Protein AF-A0A6C0F919-F1 (afdb_monomer_lite)

Secondary structure (DSSP, 8-state):
------PEEE-TTTHHHHHHHHHHHTT---SSHHHHHHHHHHHHHTTEEE-S-HHHHHHHHHHHHHHH-TT-HHHHHHHHHHHHTTS----------PPPP-

Radius of gyration: 20.04 Å; chains: 1; bounding box: 67×52×33 Å

pLDDT: mean 87.77, std 15.93, range [45.53, 98.56]

Structure (mmCIF, N/CA/C/O backbone):
data_AF-A0A6C0F919-F1
#
_entry.id   AF-A0A6C0F919-F1
#
loop_
_atom_site.group_PDB
_atom_site.id
_atom_site.type_symbol
_atom_site.label_atom_id
_atom_site.label_alt_id
_atom_site.label_comp_id
_atom_site.label_asym_id
_atom_site.label_entity_id
_atom_site.label_seq_id
_atom_site.pdbx_PDB_ins_code
_atom_site.Cartn_x
_atom_site.Cartn_y
_atom_site.Cartn_z
_atom_site.occupancy
_atom_site.B_iso_or_equiv
_atom_site.auth_seq_id
_atom_site.auth_comp_id
_atom_site.auth_asym_id
_atom_site.auth_atom_id
_atom_site.pdbx_PDB_model_num
ATOM 1 N N . MET A 1 1 ? -31.647 -1.597 0.698 1.00 45.53 1 MET A N 1
ATOM 2 C CA . MET A 1 1 ? -30.608 -2.557 1.117 1.00 45.53 1 MET A CA 1
ATOM 3 C C . MET A 1 1 ? -29.522 -1.725 1.761 1.00 45.53 1 MET A C 1
ATOM 5 O O . MET A 1 1 ? -29.192 -0.680 1.224 1.00 45.53 1 MET A O 1
ATOM 9 N N . SER A 1 2 ? -29.178 -2.054 2.996 1.00 54.12 2 SER A N 1
ATOM 10 C CA . SER A 1 2 ? -28.375 -1.236 3.901 1.00 54.12 2 SER A CA 1
ATOM 11 C C . SER A 1 2 ? -26.923 -1.172 3.442 1.00 54.12 2 SER A C 1
ATOM 13 O O . SER A 1 2 ? -26.180 -2.111 3.699 1.00 54.12 2 SER A O 1
ATOM 15 N N . ASP A 1 3 ? -26.524 -0.065 2.818 1.00 54.28 3 ASP A N 1
ATOM 16 C CA . ASP A 1 3 ? -25.109 0.286 2.732 1.00 54.28 3 ASP A CA 1
ATOM 17 C C . ASP A 1 3 ? -24.741 1.021 4.012 1.00 54.28 3 ASP A C 1
ATOM 19 O O . ASP A 1 3 ? -24.928 2.231 4.176 1.00 54.28 3 ASP A O 1
ATOM 23 N N . SER A 1 4 ? -24.302 0.210 4.969 1.00 56.03 4 SER A N 1
ATOM 24 C CA . SER A 1 4 ? -23.680 0.632 6.207 1.00 56.03 4 SER A CA 1
ATOM 25 C C . SER A 1 4 ? -22.643 1.706 5.909 1.00 56.03 4 SER A C 1
ATOM 27 O O . SER A 1 4 ? -21.743 1.549 5.086 1.00 56.03 4 SER A O 1
ATOM 29 N N . ASN A 1 5 ? -22.773 2.826 6.604 1.00 65.06 5 ASN A N 1
ATOM 30 C CA . ASN A 1 5 ? -21.837 3.938 6.575 1.00 65.06 5 ASN A CA 1
ATOM 31 C C . ASN A 1 5 ? -20.547 3.579 7.347 1.00 65.06 5 ASN A C 1
ATOM 33 O O . ASN A 1 5 ? -20.050 4.369 8.144 1.00 65.06 5 ASN A O 1
ATOM 37 N N . GLU A 1 6 ? -20.074 2.344 7.186 1.00 84.06 6 GLU A N 1
ATOM 38 C CA . GLU A 1 6 ? -19.067 1.728 8.031 1.00 84.06 6 GLU A CA 1
ATOM 39 C C . GLU A 1 6 ? -17.689 2.095 7.493 1.00 84.06 6 GLU A C 1
ATOM 41 O O . GLU A 1 6 ? -17.294 1.723 6.390 1.00 84.06 6 GLU A O 1
ATOM 46 N N . MET A 1 7 ? -17.003 2.939 8.256 1.00 94.38 7 MET A N 1
ATOM 47 C CA . MET A 1 7 ? -15.620 3.312 8.007 1.00 94.38 7 MET A CA 1
ATOM 48 C C . MET A 1 7 ? -14.727 2.242 8.622 1.00 94.38 7 MET A C 1
ATOM 50 O O . MET A 1 7 ? -14.954 1.837 9.764 1.00 94.38 7 MET A O 1
ATOM 54 N N . LYS A 1 8 ? -13.699 1.813 7.893 1.00 96.75 8 LYS A N 1
ATOM 55 C CA . LYS A 1 8 ? -12.751 0.816 8.389 1.00 96.75 8 LYS A CA 1
ATOM 56 C C . LYS A 1 8 ? -11.468 1.501 8.831 1.00 96.75 8 LYS A C 1
ATOM 58 O O . LYS A 1 8 ? -10.805 2.152 8.031 1.00 96.75 8 LYS A O 1
ATOM 63 N N . LEU A 1 9 ? -11.124 1.384 10.108 1.00 97.62 9 LEU A N 1
ATOM 64 C CA . LEU A 1 9 ? -9.894 1.964 10.639 1.00 97.62 9 LEU A CA 1
ATOM 65 C C . LEU A 1 9 ? -8.695 1.076 10.287 1.00 97.62 9 LEU A C 1
ATOM 67 O O . LEU A 1 9 ? -8.683 -0.112 10.610 1.00 97.62 9 LEU A O 1
ATOM 71 N N . VAL A 1 10 ? -7.675 1.670 9.675 1.00 98.44 10 VAL A N 1
ATOM 72 C CA . VAL A 1 10 ? -6.385 1.031 9.411 1.00 98.44 10 VAL A CA 1
ATOM 73 C C . VAL A 1 10 ? -5.354 1.641 10.355 1.00 98.44 10 VAL A C 1
ATOM 75 O O . VAL A 1 10 ? -5.108 2.846 10.334 1.00 98.44 10 VAL A O 1
ATOM 78 N N . THR A 1 11 ? -4.771 0.819 11.213 1.00 98.38 11 THR A N 1
ATOM 79 C CA . THR A 1 11 ? -3.757 1.179 12.204 1.00 98.38 11 THR A CA 1
ATOM 80 C C . THR A 1 11 ? -2.423 0.538 11.837 1.00 98.38 11 THR A C 1
ATOM 82 O O . THR A 1 11 ? -2.353 -0.357 10.995 1.00 98.38 11 THR A O 1
ATOM 85 N N . ILE A 1 12 ? -1.354 0.947 12.518 1.00 97.56 12 ILE A N 1
ATOM 86 C CA . ILE A 1 12 ? -0.032 0.318 12.377 1.00 97.56 12 ILE A CA 1
ATOM 87 C C . ILE A 1 12 ? -0.052 -1.194 12.662 1.00 97.56 12 ILE A C 1
ATOM 89 O O . ILE A 1 12 ? 0.744 -1.942 12.107 1.00 97.56 12 ILE A O 1
ATOM 93 N N . GLU A 1 13 ? -0.982 -1.655 13.501 1.00 97.88 13 GLU A N 1
ATOM 94 C CA . GLU A 1 13 ? -1.092 -3.058 13.912 1.00 97.88 13 GLU A CA 1
ATOM 95 C C . GLU A 1 13 ? -1.773 -3.923 12.846 1.00 97.88 13 GLU A C 1
ATOM 97 O O . GLU A 1 13 ? -1.498 -5.119 12.756 1.00 97.88 13 GLU A O 1
ATOM 102 N N . ASN A 1 14 ? -2.666 -3.336 12.039 1.00 98.00 14 ASN A N 1
ATOM 103 C CA . ASN A 1 14 ? -3.478 -4.085 11.081 1.00 98.00 14 ASN A CA 1
ATOM 104 C C . ASN A 1 14 ? -3.148 -3.799 9.609 1.00 98.00 14 ASN A C 1
ATOM 106 O O . ASN A 1 14 ? -3.583 -4.556 8.749 1.00 98.00 14 ASN A O 1
ATOM 110 N N . VAL A 1 15 ? -2.366 -2.762 9.299 1.00 98.38 15 VAL A N 1
ATOM 111 C CA . VAL A 1 15 ? -2.067 -2.331 7.920 1.00 98.38 15 VAL A CA 1
ATOM 112 C C . VAL A 1 15 ? -1.508 -3.453 7.037 1.00 98.38 15 VAL A C 1
ATOM 114 O O . VAL A 1 15 ? -1.945 -3.606 5.896 1.00 98.38 15 VAL A O 1
ATOM 117 N N . HIS A 1 16 ? -0.625 -4.292 7.588 1.00 97.38 16 HIS A N 1
ATOM 118 C CA . HIS A 1 16 ? -0.029 -5.448 6.905 1.00 97.38 16 HIS A CA 1
ATOM 119 C C . HIS A 1 16 ? -1.025 -6.585 6.624 1.00 97.38 16 HIS A C 1
ATOM 121 O O . HIS A 1 16 ? -0.695 -7.521 5.905 1.00 97.38 16 HIS A O 1
ATOM 127 N N . PHE A 1 17 ? -2.241 -6.511 7.166 1.00 97.75 17 PHE A N 1
ATOM 128 C CA . PHE A 1 17 ? -3.349 -7.406 6.837 1.00 97.75 17 PHE A CA 1
ATOM 129 C C . PHE A 1 17 ? -4.391 -6.697 5.975 1.00 97.75 17 PHE A C 1
ATOM 131 O O . PHE A 1 17 ? -4.863 -7.255 4.993 1.00 97.75 17 PHE A O 1
ATOM 138 N N . GLU A 1 18 ? -4.731 -5.454 6.307 1.00 98.31 18 GLU A N 1
ATOM 139 C CA . GLU A 1 18 ? -5.797 -4.699 5.653 1.00 98.31 18 GLU A CA 1
ATOM 140 C C . GLU A 1 18 ? -5.497 -4.370 4.191 1.00 98.31 18 GLU A C 1
ATOM 142 O O . GLU A 1 18 ? -6.357 -4.586 3.336 1.00 98.31 18 GLU A O 1
ATOM 147 N N . ILE A 1 19 ? -4.281 -3.902 3.879 1.00 98.38 19 ILE A N 1
ATOM 148 C CA . ILE A 1 19 ? -3.898 -3.629 2.487 1.00 98.38 19 ILE A CA 1
ATOM 149 C C . ILE A 1 19 ? -3.874 -4.939 1.673 1.00 98.38 19 ILE A C 1
ATOM 151 O O . ILE A 1 19 ? -4.562 -4.999 0.650 1.00 98.38 19 ILE A O 1
ATOM 155 N N . PRO A 1 20 ? -3.183 -6.018 2.107 1.00 98.38 20 PRO A N 1
ATOM 156 C CA . PRO A 1 20 ? -3.190 -7.279 1.364 1.00 98.38 20 PRO A CA 1
ATOM 157 C C . PRO A 1 20 ? -4.568 -7.923 1.207 1.00 98.38 20 PRO A C 1
ATOM 159 O O . PRO A 1 20 ? -4.890 -8.412 0.123 1.00 98.38 20 PRO A O 1
ATOM 162 N N . ASN A 1 21 ? -5.402 -7.898 2.252 1.00 98.31 21 ASN A N 1
ATOM 163 C CA . ASN A 1 21 ? -6.767 -8.419 2.182 1.00 98.31 21 ASN A CA 1
ATOM 164 C C . ASN A 1 21 ? -7.578 -7.654 1.143 1.00 98.31 21 ASN A C 1
ATOM 166 O O . ASN A 1 21 ? -8.198 -8.273 0.286 1.00 98.31 21 ASN A O 1
ATOM 170 N N . TYR A 1 22 ? -7.508 -6.322 1.155 1.00 98.38 22 TYR A N 1
ATOM 171 C CA . TYR A 1 22 ? -8.204 -5.502 0.174 1.00 98.38 22 TYR A CA 1
ATOM 172 C C . TYR A 1 22 ? -7.736 -5.787 -1.261 1.00 98.38 22 TYR A C 1
ATOM 174 O O . TYR A 1 22 ? -8.566 -5.929 -2.162 1.00 98.38 22 TYR A O 1
ATOM 182 N N . ILE A 1 23 ? -6.422 -5.904 -1.482 1.00 98.38 23 ILE A N 1
ATOM 183 C CA . ILE A 1 23 ? -5.841 -6.256 -2.788 1.00 98.38 23 ILE A CA 1
ATOM 184 C C . ILE A 1 23 ? -6.374 -7.611 -3.263 1.00 98.38 23 ILE A C 1
ATOM 186 O O . ILE A 1 23 ? -6.831 -7.726 -4.401 1.00 98.38 23 ILE A O 1
ATOM 190 N N . ASN A 1 24 ? -6.363 -8.619 -2.388 1.00 97.94 24 ASN A N 1
ATOM 191 C CA . ASN A 1 24 ? -6.817 -9.967 -2.709 1.00 97.94 24 ASN A CA 1
ATOM 192 C C . ASN A 1 24 ? -8.335 -10.026 -2.957 1.00 97.94 24 ASN A C 1
ATOM 194 O O . ASN A 1 24 ? -8.773 -10.566 -3.969 1.00 97.94 24 ASN A O 1
ATOM 198 N N . GLU A 1 25 ? -9.153 -9.432 -2.090 1.00 97.62 25 GLU A N 1
ATOM 199 C CA . GLU A 1 25 ? -10.618 -9.408 -2.227 1.00 97.62 25 GLU A CA 1
ATOM 200 C C . GLU A 1 25 ? -11.070 -8.725 -3.523 1.00 97.62 25 GLU A C 1
ATOM 202 O O . GLU A 1 25 ? -12.025 -9.168 -4.160 1.00 97.62 25 GLU A O 1
ATOM 207 N N . ASN A 1 26 ? -10.355 -7.680 -3.946 1.00 97.44 26 ASN A N 1
ATOM 208 C CA . ASN A 1 26 ? -10.657 -6.927 -5.163 1.00 97.44 26 ASN A CA 1
ATOM 209 C C . ASN A 1 26 ? -9.864 -7.409 -6.390 1.00 97.44 26 ASN A C 1
ATOM 211 O O . ASN A 1 26 ? -9.973 -6.792 -7.451 1.00 97.44 26 ASN A O 1
ATOM 215 N N . GLN A 1 27 ? -9.079 -8.488 -6.259 1.00 97.50 27 GLN A N 1
ATOM 216 C CA . GLN A 1 27 ? -8.265 -9.078 -7.332 1.00 97.50 27 GLN A CA 1
ATOM 217 C C . GLN A 1 27 ? -7.391 -8.032 -8.055 1.00 97.50 27 GLN A C 1
ATOM 219 O O . GLN A 1 27 ? -7.323 -7.982 -9.285 1.00 97.50 27 GLN A O 1
ATOM 224 N N . ILE A 1 28 ? -6.755 -7.148 -7.282 1.00 97.88 28 ILE A N 1
ATOM 225 C CA . ILE A 1 28 ? -5.895 -6.085 -7.807 1.00 97.88 28 ILE A CA 1
ATOM 226 C C . ILE A 1 28 ? -4.507 -6.669 -8.091 1.00 97.88 28 ILE A C 1
ATOM 228 O O . ILE A 1 28 ? -3.885 -7.267 -7.218 1.00 97.88 28 ILE A O 1
ATOM 232 N N . TYR A 1 29 ? -4.003 -6.470 -9.307 1.00 96.81 29 TYR A N 1
ATOM 233 C CA . TYR A 1 29 ? -2.643 -6.861 -9.679 1.00 96.81 29 TYR A CA 1
ATOM 234 C C . TYR A 1 29 ? -1.662 -5.734 -9.351 1.00 96.81 29 TYR A C 1
ATOM 236 O O . TYR A 1 29 ? -1.838 -4.616 -9.829 1.00 96.81 29 TYR A O 1
ATOM 244 N N . ILE A 1 30 ? -0.627 -6.039 -8.566 1.00 97.81 30 ILE A N 1
ATOM 245 C CA . ILE A 1 30 ? 0.436 -5.098 -8.201 1.00 97.81 30 ILE A CA 1
ATOM 246 C C . ILE A 1 30 ? 1.710 -5.482 -8.954 1.00 97.81 30 ILE A C 1
ATOM 248 O O . ILE A 1 30 ? 2.346 -6.477 -8.614 1.00 97.81 30 ILE A O 1
ATOM 252 N N . ASN A 1 31 ? 2.082 -4.702 -9.971 1.00 95.88 31 ASN A N 1
ATOM 253 C CA . ASN A 1 31 ? 3.333 -4.889 -10.719 1.00 95.88 31 ASN A CA 1
ATOM 254 C C . ASN A 1 31 ? 4.309 -3.722 -10.527 1.00 95.88 31 ASN A C 1
ATOM 256 O O . ASN A 1 31 ? 5.448 -3.783 -10.972 1.00 95.88 31 ASN A O 1
ATOM 260 N N . SER A 1 32 ? 3.856 -2.641 -9.902 1.00 95.88 32 SER A N 1
ATOM 261 C CA . SER A 1 32 ? 4.627 -1.424 -9.707 1.00 95.88 32 SER A CA 1
ATOM 262 C C . SER A 1 32 ? 4.157 -0.681 -8.461 1.00 95.88 32 SER A C 1
ATOM 264 O O . SER A 1 32 ? 3.054 -0.899 -7.954 1.00 95.88 32 SER A O 1
ATOM 266 N N . TYR A 1 33 ? 4.978 0.259 -7.998 1.00 96.00 33 TYR A N 1
ATOM 267 C CA . TYR A 1 33 ? 4.610 1.148 -6.896 1.00 96.00 33 TYR A CA 1
ATOM 268 C C . TYR A 1 33 ? 3.393 2.034 -7.225 1.00 96.00 33 TYR A C 1
ATOM 270 O O . TYR A 1 33 ? 2.605 2.385 -6.343 1.00 96.00 33 TYR A O 1
ATOM 278 N N . GLU A 1 34 ? 3.199 2.364 -8.506 1.00 97.06 34 GLU A N 1
ATOM 279 C CA . GLU A 1 34 ? 2.012 3.088 -8.966 1.00 97.06 34 GLU A CA 1
ATOM 280 C C . GLU A 1 34 ? 0.744 2.251 -8.741 1.00 97.06 34 GLU A C 1
ATOM 282 O O . GLU A 1 34 ? -0.229 2.760 -8.190 1.00 97.06 34 GLU A O 1
ATOM 287 N N . ASP A 1 35 ? 0.764 0.950 -9.056 1.00 98.00 35 ASP A N 1
ATOM 288 C CA . ASP A 1 35 ? -0.386 0.063 -8.819 1.00 98.00 35 ASP A CA 1
ATOM 289 C C . ASP A 1 35 ? -0.754 -0.010 -7.329 1.00 98.00 35 ASP A C 1
ATOM 291 O O . ASP A 1 35 ? -1.934 0.049 -6.971 1.00 98.00 35 ASP A O 1
ATOM 295 N N . MET A 1 36 ? 0.251 -0.076 -6.447 1.00 98.31 36 MET A N 1
ATOM 296 C CA . MET A 1 36 ? 0.052 -0.037 -4.993 1.00 98.31 36 MET A CA 1
ATOM 297 C C . MET A 1 36 ? -0.560 1.295 -4.543 1.00 98.31 36 MET A C 1
ATOM 299 O O . MET A 1 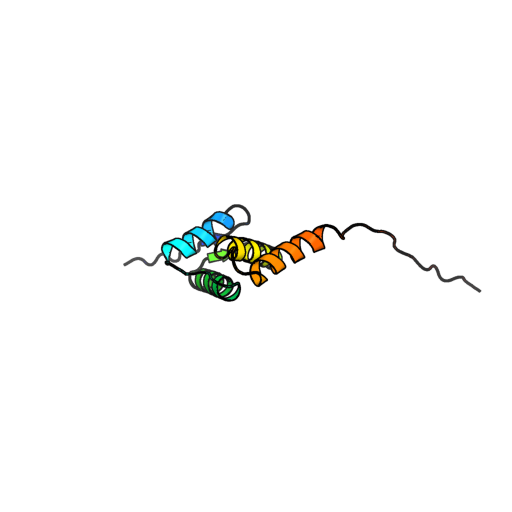36 ? -1.505 1.320 -3.751 1.00 98.31 36 MET A O 1
ATOM 303 N N . THR A 1 37 ? -0.082 2.411 -5.094 1.00 98.19 37 THR A N 1
ATOM 304 C CA . THR A 1 37 ? -0.639 3.745 -4.826 1.00 98.19 37 THR A CA 1
ATOM 305 C C . THR A 1 37 ? -2.103 3.826 -5.244 1.00 98.19 37 THR A C 1
ATOM 307 O O . THR A 1 37 ? -2.948 4.283 -4.470 1.00 98.19 37 THR A O 1
ATOM 310 N N . GLN A 1 38 ? -2.444 3.309 -6.424 1.00 98.56 38 GLN A N 1
ATOM 311 C CA . GLN A 1 38 ? -3.826 3.241 -6.892 1.00 98.56 38 GLN A CA 1
ATOM 312 C C . GLN A 1 38 ? -4.694 2.334 -6.008 1.00 98.56 38 GLN A C 1
ATOM 314 O O . GLN A 1 38 ? -5.849 2.674 -5.739 1.00 98.56 38 GLN A O 1
ATOM 319 N N . ALA A 1 39 ? -4.165 1.214 -5.507 1.00 98.56 39 ALA A N 1
ATOM 320 C CA . ALA A 1 39 ? -4.878 0.346 -4.570 1.00 98.56 39 ALA A CA 1
ATOM 321 C C . ALA A 1 39 ? -5.225 1.088 -3.267 1.00 98.56 39 ALA A C 1
ATOM 323 O O . ALA A 1 39 ? -6.391 1.105 -2.866 1.00 98.56 39 ALA A O 1
ATOM 324 N N . VAL A 1 40 ? -4.257 1.782 -2.662 1.00 98.44 40 VAL A N 1
ATOM 325 C CA . VAL A 1 40 ? -4.463 2.575 -1.439 1.00 98.44 40 VAL A CA 1
ATOM 326 C C . VAL A 1 40 ? -5.420 3.750 -1.676 1.00 98.44 40 VAL A C 1
ATOM 328 O O . VAL A 1 40 ? -6.301 3.999 -0.854 1.00 98.44 40 VAL A O 1
ATOM 331 N N . LEU A 1 41 ? -5.334 4.442 -2.817 1.00 98.31 41 LEU A N 1
ATOM 332 C CA . LEU A 1 41 ? -6.297 5.492 -3.173 1.00 98.31 41 LEU A CA 1
ATOM 333 C C . LEU A 1 41 ? -7.729 4.949 -3.261 1.00 98.31 41 LEU A C 1
ATOM 335 O O . LEU A 1 41 ? -8.659 5.584 -2.758 1.00 98.31 41 LEU A O 1
ATOM 339 N N . ARG A 1 42 ? -7.916 3.756 -3.840 1.00 98.25 42 ARG A N 1
ATOM 340 C CA . ARG A 1 42 ? -9.223 3.081 -3.869 1.00 98.25 42 ARG A CA 1
ATOM 341 C C . ARG A 1 42 ? -9.692 2.682 -2.469 1.00 98.25 42 ARG A C 1
ATOM 343 O O . ARG A 1 42 ? -10.872 2.842 -2.176 1.00 98.25 42 ARG A O 1
ATOM 350 N N . MET A 1 43 ? -8.798 2.233 -1.585 1.00 98.12 43 MET A N 1
ATOM 351 C CA . MET A 1 43 ? -9.139 1.976 -0.177 1.00 98.12 43 MET A CA 1
ATOM 352 C C . MET A 1 43 ? -9.670 3.244 0.504 1.00 98.12 43 MET A C 1
ATOM 354 O O . MET A 1 43 ? -10.716 3.204 1.152 1.00 98.12 43 MET A O 1
ATOM 358 N N . ILE A 1 44 ? -9.008 4.388 0.306 1.00 97.62 44 ILE A N 1
ATOM 359 C CA . ILE A 1 44 ? -9.450 5.679 0.856 1.00 97.62 44 ILE A CA 1
ATOM 360 C C . ILE A 1 44 ? -10.839 6.056 0.314 1.00 97.62 44 ILE A C 1
ATOM 362 O O . ILE A 1 44 ? -11.718 6.440 1.087 1.00 97.62 44 ILE A O 1
ATOM 366 N N . GLN A 1 45 ? -11.074 5.898 -0.996 1.00 97.00 45 GLN A N 1
ATOM 367 C CA . GLN A 1 45 ? -12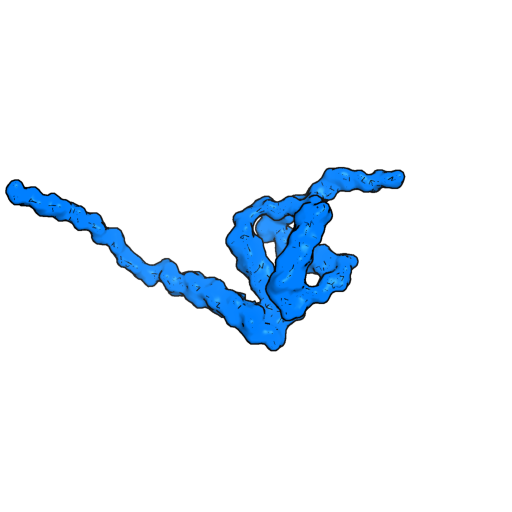.400 6.103 -1.605 1.00 97.00 45 GLN A CA 1
ATOM 368 C C . GLN A 1 45 ? -13.464 5.178 -0.994 1.00 97.00 45 GLN A C 1
ATOM 370 O O . GLN A 1 45 ? -14.603 5.595 -0.783 1.00 97.00 45 GLN A O 1
ATOM 375 N N . ASN A 1 46 ? -13.065 3.961 -0.628 1.00 96.62 46 ASN A N 1
ATOM 376 C CA . ASN A 1 46 ? -13.894 2.950 0.021 1.00 96.62 46 ASN A CA 1
ATOM 377 C C . ASN A 1 46 ? -13.900 3.055 1.558 1.00 96.62 46 ASN A C 1
ATOM 379 O O . ASN A 1 46 ? -14.198 2.079 2.242 1.00 96.62 46 ASN A O 1
ATOM 383 N N . LYS A 1 47 ? -13.629 4.250 2.105 1.00 96.69 47 LYS A N 1
ATOM 384 C CA . LYS A 1 47 ? -13.757 4.593 3.534 1.00 96.69 47 LYS A CA 1
ATOM 385 C C . LYS A 1 47 ? -12.803 3.838 4.474 1.00 96.69 47 LYS A C 1
ATOM 387 O O . LYS A 1 47 ? -13.105 3.691 5.661 1.00 96.69 47 LYS A O 1
ATOM 392 N N . TYR A 1 48 ? -11.642 3.412 3.977 1.00 97.81 48 TYR A N 1
ATOM 393 C CA . TYR A 1 48 ? -10.531 2.980 4.827 1.00 97.81 48 TYR A CA 1
ATOM 394 C C . TYR A 1 48 ? -9.788 4.211 5.362 1.00 97.81 48 TYR A C 1
ATOM 396 O O . TYR A 1 48 ? -9.318 5.056 4.598 1.00 97.81 48 TYR A O 1
ATOM 404 N N . LEU A 1 49 ? -9.694 4.322 6.684 1.00 97.44 49 LEU A N 1
ATOM 405 C CA . LEU A 1 49 ? -9.105 5.454 7.390 1.00 97.44 49 LEU A CA 1
ATOM 406 C C . LEU A 1 49 ? -7.743 5.059 7.961 1.00 97.44 49 LEU A C 1
ATOM 408 O O . LEU A 1 49 ? -7.672 4.396 8.992 1.00 97.44 49 LEU A O 1
ATOM 412 N N . PHE A 1 50 ? -6.667 5.478 7.301 1.00 98.06 50 PHE A N 1
ATOM 413 C CA . PHE A 1 50 ? -5.297 5.250 7.761 1.00 98.06 50 PHE A CA 1
ATOM 414 C C . PHE A 1 50 ? -4.963 6.200 8.917 1.00 98.06 50 PHE A C 1
ATOM 416 O O . PHE A 1 50 ? -4.877 7.412 8.728 1.00 98.06 50 PHE A O 1
ATOM 423 N N . ASN A 1 51 ? -4.810 5.648 10.120 1.00 97.12 51 ASN A N 1
ATOM 424 C CA . ASN A 1 51 ? -4.579 6.384 11.361 1.00 97.12 51 ASN A CA 1
ATOM 425 C C . ASN A 1 51 ? -3.122 6.265 11.824 1.00 97.12 51 ASN A C 1
ATOM 427 O O . ASN A 1 51 ? -2.832 5.723 12.891 1.00 97.12 51 ASN A O 1
ATOM 431 N N . PHE A 1 52 ? -2.206 6.703 10.966 1.00 97.56 52 PHE A N 1
ATOM 432 C CA . PHE A 1 52 ? -0.770 6.787 11.222 1.00 97.56 52 PHE A CA 1
ATOM 433 C C . PHE A 1 52 ? -0.107 7.686 10.169 1.00 97.56 52 PHE A C 1
ATOM 435 O O . PHE A 1 52 ? -0.767 8.155 9.239 1.00 97.56 52 PHE A O 1
ATOM 442 N N . ASP A 1 53 ? 1.185 7.967 10.344 1.00 96.62 53 ASP A N 1
ATOM 443 C CA . ASP A 1 53 ? 1.920 8.900 9.491 1.00 96.62 53 ASP A CA 1
ATOM 444 C C . ASP A 1 53 ? 2.035 8.428 8.028 1.00 96.62 53 ASP A C 1
ATOM 446 O O . ASP A 1 53 ? 2.144 7.235 7.730 1.00 96.62 53 ASP A O 1
ATOM 450 N N . ARG A 1 54 ? 2.027 9.388 7.095 1.00 94.69 54 ARG A N 1
ATOM 451 C CA . ARG A 1 54 ? 2.085 9.102 5.654 1.00 94.69 54 ARG A CA 1
ATOM 452 C C . ARG A 1 54 ? 3.451 8.598 5.197 1.00 94.69 54 ARG A C 1
ATOM 454 O O . ARG A 1 54 ? 3.485 7.843 4.229 1.00 94.69 54 ARG A O 1
ATOM 461 N N . ASN A 1 55 ? 4.544 8.976 5.860 1.00 94.06 55 ASN A N 1
ATOM 462 C CA . ASN A 1 55 ? 5.861 8.423 5.548 1.00 94.06 55 ASN A CA 1
ATOM 463 C C . ASN A 1 55 ? 5.912 6.948 5.943 1.00 94.06 55 ASN A C 1
ATOM 465 O O . ASN A 1 55 ? 6.370 6.134 5.151 1.00 94.06 55 ASN A O 1
ATOM 469 N N . LEU A 1 56 ? 5.332 6.582 7.092 1.00 95.44 56 LEU A N 1
ATOM 470 C CA . LEU A 1 56 ? 5.205 5.175 7.478 1.00 95.44 56 LEU A CA 1
ATOM 471 C C . LEU A 1 56 ? 4.351 4.385 6.475 1.00 95.44 56 LEU A C 1
ATOM 473 O O . LEU A 1 56 ? 4.739 3.296 6.062 1.00 95.44 56 LEU A O 1
ATOM 477 N N . LEU A 1 57 ? 3.216 4.942 6.032 1.00 97.69 57 LEU A N 1
ATOM 478 C CA . LEU A 1 57 ? 2.408 4.323 4.975 1.00 97.69 57 LEU A CA 1
ATOM 479 C C . LEU A 1 57 ? 3.214 4.117 3.692 1.00 97.69 57 LEU A C 1
ATOM 481 O O . LEU A 1 57 ? 3.120 3.059 3.078 1.00 97.69 57 LEU A O 1
ATOM 485 N N . ARG A 1 58 ? 4.014 5.112 3.302 1.00 96.31 58 ARG A N 1
ATOM 486 C CA . ARG A 1 58 ? 4.881 5.022 2.132 1.00 96.31 58 ARG A CA 1
ATOM 487 C C . ARG A 1 58 ? 5.888 3.877 2.264 1.00 96.31 58 ARG A C 1
ATOM 489 O O . ARG A 1 58 ? 5.958 3.085 1.331 1.00 96.31 58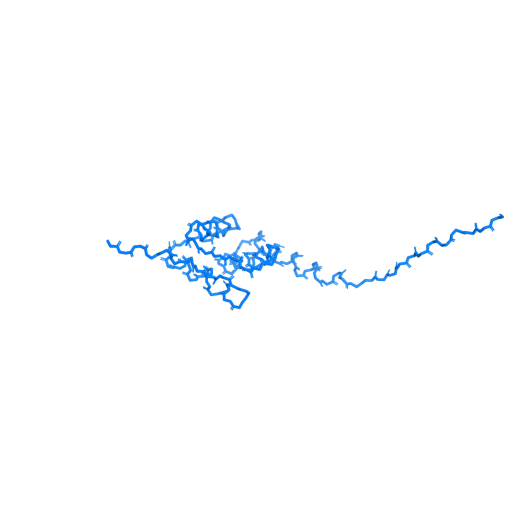 ARG A O 1
ATOM 496 N N . SER A 1 59 ? 6.591 3.758 3.391 1.00 95.06 59 SER A N 1
ATOM 497 C CA . SER A 1 59 ? 7.541 2.660 3.624 1.00 95.06 59 SER A CA 1
ATOM 498 C C . SER A 1 59 ? 6.854 1.297 3.514 1.00 95.06 59 SER A C 1
ATOM 500 O O . SER A 1 59 ? 7.294 0.434 2.762 1.00 95.06 59 SER A O 1
ATOM 502 N N . ILE A 1 60 ? 5.689 1.143 4.153 1.00 97.25 60 ILE A N 1
ATOM 503 C CA . ILE A 1 60 ? 4.901 -0.096 4.086 1.00 97.25 60 ILE A CA 1
ATOM 504 C C . ILE A 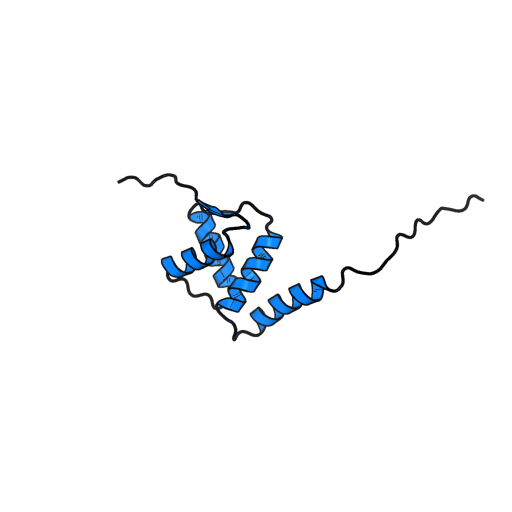1 60 ? 4.464 -0.398 2.646 1.00 97.25 60 ILE A C 1
ATOM 506 O O . ILE A 1 60 ? 4.477 -1.547 2.213 1.00 97.25 60 ILE A O 1
ATOM 510 N N . MET A 1 61 ? 4.065 0.616 1.874 1.00 97.88 61 MET A N 1
ATOM 511 C CA . MET A 1 61 ? 3.709 0.430 0.467 1.00 97.88 61 MET A CA 1
ATOM 512 C C . MET A 1 61 ? 4.906 -0.020 -0.375 1.00 97.88 61 MET A C 1
ATOM 514 O O . MET A 1 61 ? 4.712 -0.818 -1.289 1.00 97.88 61 MET A O 1
ATOM 518 N N . GLU A 1 62 ? 6.115 0.475 -0.105 1.00 96.62 62 GLU A N 1
ATOM 519 C CA . GLU A 1 62 ? 7.339 0.049 -0.797 1.00 96.62 62 GLU A CA 1
ATOM 520 C C . GLU A 1 62 ? 7.634 -1.434 -0.498 1.00 96.62 62 GLU A C 1
ATOM 522 O O . GLU A 1 62 ? 7.764 -2.223 -1.440 1.00 96.62 62 GLU A O 1
ATOM 527 N N . ASP A 1 63 ? 7.570 -1.839 0.776 1.00 96.69 63 ASP A N 1
ATOM 528 C CA . ASP A 1 63 ? 7.723 -3.236 1.210 1.00 96.69 63 ASP A CA 1
ATOM 529 C C . ASP A 1 63 ? 6.684 -4.161 0.563 1.00 96.69 63 ASP A C 1
ATOM 531 O O . ASP A 1 63 ? 7.016 -5.200 -0.015 1.00 96.69 63 ASP A O 1
ATOM 535 N N . LEU A 1 64 ? 5.403 -3.777 0.618 1.00 97.88 64 LEU A N 1
ATOM 536 C CA . LEU A 1 64 ? 4.317 -4.557 0.029 1.00 97.88 64 LEU A CA 1
ATOM 537 C C . LEU A 1 64 ? 4.455 -4.634 -1.494 1.00 97.88 64 LEU A C 1
ATOM 539 O O . LEU A 1 64 ? 4.239 -5.695 -2.073 1.00 97.88 64 LEU A O 1
ATOM 543 N N . THR A 1 65 ? 4.842 -3.549 -2.165 1.00 97.94 65 THR A N 1
ATOM 544 C CA . THR A 1 65 ? 5.045 -3.563 -3.623 1.00 97.94 65 THR A CA 1
ATOM 545 C C . THR A 1 65 ? 6.118 -4.576 -4.008 1.00 97.94 65 THR A C 1
ATOM 547 O O . THR A 1 65 ? 5.899 -5.382 -4.913 1.00 97.94 65 THR A O 1
ATOM 550 N N . PHE A 1 66 ? 7.251 -4.584 -3.300 1.00 97.56 66 PHE A N 1
ATOM 551 C CA . PHE A 1 66 ? 8.303 -5.572 -3.522 1.00 97.56 66 PHE A CA 1
ATOM 552 C C . PHE A 1 66 ? 7.835 -6.996 -3.187 1.00 97.56 66 PHE A C 1
ATOM 554 O O . PHE A 1 66 ? 8.132 -7.926 -3.932 1.00 97.56 66 PHE A O 1
ATOM 561 N N . MET A 1 67 ? 7.028 -7.175 -2.137 1.00 96.69 67 MET A N 1
ATOM 562 C CA . MET A 1 67 ? 6.424 -8.470 -1.799 1.00 96.69 67 MET A CA 1
ATOM 563 C C . MET A 1 67 ? 5.558 -9.032 -2.940 1.00 96.69 67 MET A C 1
ATOM 565 O O . MET A 1 67 ? 5.628 -10.228 -3.226 1.00 96.69 67 MET A O 1
ATOM 569 N N . TYR A 1 68 ? 4.755 -8.193 -3.603 1.00 96.75 68 TYR A N 1
ATOM 570 C CA . TYR A 1 68 ? 3.904 -8.614 -4.723 1.00 96.75 68 TYR A CA 1
ATOM 571 C C . TYR A 1 68 ? 4.660 -8.739 -6.053 1.00 96.75 68 TYR A C 1
ATOM 573 O O . TYR A 1 68 ? 4.296 -9.570 -6.886 1.00 96.75 68 TYR A O 1
ATOM 581 N N . CYS A 1 69 ? 5.711 -7.944 -6.255 1.00 94.75 69 CYS A N 1
ATOM 582 C CA . CYS A 1 69 ? 6.506 -7.932 -7.479 1.00 94.75 69 CYS A CA 1
ATOM 583 C C . CYS A 1 69 ? 8.018 -7.980 -7.170 1.00 94.75 69 CYS A C 1
ATOM 585 O O . CYS A 1 69 ? 8.737 -7.005 -7.412 1.00 94.75 69 CYS A O 1
ATOM 587 N N . PRO A 1 70 ? 8.532 -9.118 -6.659 1.00 93.50 70 PRO A N 1
ATOM 588 C CA . PRO A 1 70 ? 9.918 -9.223 -6.190 1.00 93.50 70 P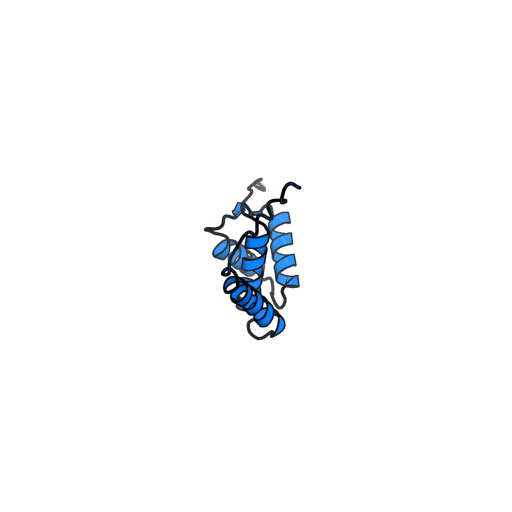RO A CA 1
ATOM 589 C C . PRO A 1 70 ? 10.954 -9.275 -7.323 1.00 93.50 70 PRO A C 1
ATOM 591 O O . PRO A 1 70 ? 12.151 -9.176 -7.073 1.00 93.50 70 PRO A O 1
ATOM 594 N N . GLY A 1 71 ? 10.510 -9.476 -8.568 1.00 90.06 71 GLY A N 1
ATOM 595 C CA . GLY A 1 71 ? 11.378 -9.551 -9.746 1.00 90.06 71 GLY A CA 1
ATOM 596 C C . GLY A 1 71 ? 11.685 -8.204 -10.405 1.00 90.06 71 GLY A C 1
ATOM 597 O O . GLY A 1 71 ? 12.434 -8.184 -11.375 1.00 90.06 71 GLY A O 1
ATOM 598 N N . ASP A 1 72 ? 11.095 -7.105 -9.927 1.00 91.44 72 ASP A N 1
ATOM 599 C CA . ASP A 1 72 ? 11.344 -5.760 -10.450 1.00 91.44 72 ASP A CA 1
ATOM 600 C C . ASP A 1 72 ? 12.469 -5.084 -9.653 1.00 91.44 72 ASP A C 1
ATOM 602 O O . ASP A 1 72 ? 12.328 -4.789 -8.460 1.00 91.44 72 ASP A O 1
ATOM 606 N N . ASP A 1 73 ? 13.583 -4.825 -10.337 1.00 94.12 73 ASP A N 1
ATOM 607 C CA . ASP A 1 73 ? 14.765 -4.166 -9.782 1.00 94.12 73 ASP A CA 1
ATOM 608 C C . ASP A 1 73 ? 14.431 -2.803 -9.163 1.00 94.12 73 ASP A C 1
ATOM 610 O O . ASP A 1 73 ? 14.966 -2.463 -8.114 1.00 94.12 73 ASP A O 1
ATOM 614 N N . ILE A 1 74 ? 13.488 -2.050 -9.740 1.00 94.75 74 ILE A N 1
ATOM 615 C CA . ILE A 1 74 ? 13.112 -0.725 -9.234 1.00 94.75 74 ILE A CA 1
ATOM 616 C C . ILE A 1 74 ? 12.442 -0.851 -7.859 1.00 94.75 74 ILE A C 1
ATOM 618 O O . ILE A 1 74 ? 12.662 -0.021 -6.978 1.00 94.75 74 ILE A O 1
ATOM 622 N N . ASN A 1 75 ? 11.616 -1.881 -7.651 1.00 93.25 75 ASN A N 1
ATOM 623 C CA . ASN A 1 75 ? 10.977 -2.117 -6.354 1.00 93.25 75 ASN A CA 1
ATOM 624 C C . ASN A 1 75 ? 12.001 -2.577 -5.313 1.00 93.25 75 ASN A C 1
ATOM 626 O O . ASN A 1 75 ? 11.955 -2.106 -4.178 1.00 93.25 75 ASN A O 1
ATOM 630 N N . ARG A 1 76 ? 12.954 -3.431 -5.710 1.00 94.12 76 ARG A N 1
ATOM 631 C CA . ARG A 1 76 ? 14.068 -3.834 -4.845 1.00 94.12 76 ARG A CA 1
ATOM 632 C C . ARG A 1 76 ? 14.898 -2.627 -4.410 1.00 94.12 76 ARG A C 1
ATOM 634 O O . ARG A 1 76 ? 15.157 -2.474 -3.223 1.00 94.12 76 ARG A O 1
ATOM 641 N N . ASP A 1 77 ? 15.293 -1.778 -5.353 1.00 94.62 77 ASP A N 1
ATOM 642 C CA . ASP A 1 77 ? 16.178 -0.642 -5.087 1.00 94.62 77 ASP A CA 1
ATOM 643 C C . ASP A 1 77 ? 15.517 0.389 -4.152 1.00 94.62 77 ASP A C 1
ATOM 645 O O . ASP A 1 77 ? 16.200 0.978 -3.318 1.00 94.62 77 ASP A O 1
ATOM 649 N N . ARG A 1 78 ? 14.185 0.565 -4.217 1.00 92.81 78 ARG A N 1
ATOM 650 C CA . ARG A 1 78 ? 13.440 1.388 -3.242 1.00 92.81 78 ARG A CA 1
ATOM 651 C C . ARG A 1 78 ? 13.559 0.843 -1.821 1.00 92.81 78 ARG A C 1
ATOM 653 O O . ARG A 1 78 ? 13.919 1.595 -0.921 1.00 92.81 78 ARG A O 1
ATOM 660 N N . VAL A 1 79 ? 13.297 -0.454 -1.636 1.00 93.94 79 VAL A N 1
ATOM 661 C CA . VAL A 1 79 ? 13.395 -1.103 -0.319 1.00 93.94 79 VAL A CA 1
ATOM 662 C C . VAL A 1 79 ? 14.827 -1.022 0.211 1.00 93.94 79 VAL A C 1
ATOM 664 O O . VAL A 1 79 ? 15.027 -0.638 1.358 1.00 93.94 79 VAL A O 1
ATOM 667 N N . LEU A 1 80 ? 15.830 -1.307 -0.627 1.00 93.06 80 LEU A N 1
ATOM 668 C CA . LEU A 1 80 ? 17.240 -1.198 -0.238 1.00 93.06 80 LEU A CA 1
ATOM 669 C C . LEU A 1 80 ? 17.611 0.228 0.174 1.00 93.06 80 LEU A C 1
ATOM 671 O O . LEU A 1 80 ? 18.183 0.410 1.238 1.00 93.06 80 LEU A 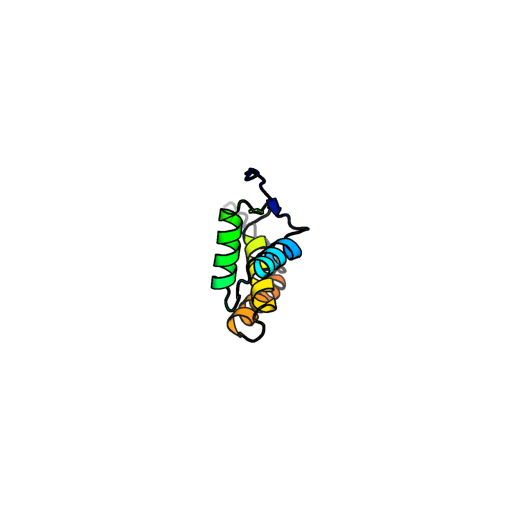O 1
ATOM 675 N N . SER A 1 81 ? 17.208 1.241 -0.597 1.00 90.81 81 SER A N 1
ATOM 676 C CA . SER A 1 81 ? 17.489 2.640 -0.259 1.00 90.81 81 SER A CA 1
ATOM 677 C C . SER A 1 81 ? 16.901 3.060 1.090 1.00 90.81 81 SER A C 1
ATOM 679 O O . SER A 1 81 ? 17.489 3.910 1.753 1.00 90.81 81 SER A O 1
ATOM 681 N N . MET A 1 82 ? 15.747 2.514 1.486 1.00 86.81 82 MET A N 1
ATOM 682 C CA . MET A 1 82 ? 15.143 2.798 2.792 1.00 86.81 82 MET A CA 1
ATOM 683 C C . MET A 1 82 ? 15.878 2.099 3.937 1.00 86.81 82 MET A C 1
ATOM 685 O O . MET A 1 82 ? 15.975 2.661 5.024 1.00 86.81 82 MET A O 1
ATOM 689 N N . LEU A 1 83 ? 16.392 0.890 3.696 1.00 87.62 83 LEU A N 1
ATOM 690 C CA . LEU A 1 83 ? 17.198 0.155 4.670 1.00 87.62 83 LEU A CA 1
ATOM 691 C C . LEU A 1 83 ? 18.575 0.805 4.849 1.00 87.62 83 LEU A C 1
ATOM 693 O O . LEU A 1 83 ? 18.994 1.019 5.981 1.00 87.62 83 LEU A O 1
ATOM 697 N N . ASP A 1 84 ? 19.229 1.196 3.756 1.00 85.06 84 ASP A N 1
ATOM 698 C CA . ASP A 1 84 ? 20.538 1.855 3.788 1.00 85.06 84 ASP A CA 1
ATOM 699 C C . ASP A 1 84 ? 20.455 3.238 4.460 1.00 85.06 84 ASP A C 1
ATOM 701 O O . ASP A 1 84 ? 21.293 3.576 5.288 1.00 85.06 84 ASP A O 1
ATOM 705 N N . ALA A 1 85 ? 19.400 4.022 4.191 1.00 64.06 85 ALA A N 1
ATOM 706 C CA . ALA A 1 85 ? 19.194 5.323 4.839 1.00 64.06 85 ALA A CA 1
ATOM 707 C C . ALA A 1 85 ? 18.952 5.230 6.358 1.00 64.06 85 ALA A C 1
ATOM 709 O O . ALA A 1 85 ? 19.087 6.233 7.052 1.00 64.06 85 ALA A O 1
ATOM 710 N N . SER A 1 86 ? 18.585 4.053 6.876 1.00 57.88 86 SER A N 1
ATOM 711 C CA . SER A 1 86 ? 18.411 3.835 8.316 1.00 57.88 86 SER A CA 1
ATOM 712 C C . SER A 1 86 ? 19.716 3.524 9.064 1.00 57.88 86 SER A C 1
ATOM 714 O O . SER A 1 86 ? 19.702 3.518 10.293 1.00 57.88 86 SER A O 1
ATOM 716 N N . ASP A 1 87 ? 20.824 3.300 8.345 1.00 54.69 87 ASP A N 1
ATOM 717 C CA . ASP A 1 87 ? 22.150 2.979 8.907 1.00 54.69 87 ASP A CA 1
ATOM 718 C C . ASP A 1 87 ? 23.071 4.221 9.017 1.00 54.69 87 ASP A C 1
ATOM 720 O O . ASP A 1 87 ? 24.107 4.158 9.671 1.00 54.69 87 ASP A O 1
ATOM 724 N N . ASP A 1 88 ? 22.676 5.365 8.434 1.00 55.53 88 ASP A N 1
ATOM 725 C CA . ASP A 1 88 ? 23.432 6.637 8.431 1.00 55.53 88 ASP A CA 1
ATOM 726 C C . ASP A 1 88 ? 22.948 7.656 9.503 1.00 55.53 88 ASP A C 1
ATOM 728 O O . ASP A 1 88 ? 23.314 8.833 9.466 1.00 55.53 88 ASP A O 1
ATOM 732 N N . GLU A 1 89 ? 22.136 7.241 10.486 1.00 55.19 89 GLU A N 1
ATOM 733 C CA . GLU A 1 89 ? 21.777 8.066 11.662 1.00 55.19 89 GLU A CA 1
ATOM 734 C C . GLU A 1 89 ? 22.742 7.860 12.857 1.00 55.19 89 GLU A C 1
ATOM 736 O O . GLU A 1 89 ? 22.308 7.681 13.995 1.00 55.19 89 GLU A O 1
ATOM 741 N N . ASP A 1 90 ? 24.058 7.919 12.624 1.00 59.12 90 ASP A N 1
ATOM 742 C CA . ASP A 1 90 ? 25.054 8.198 13.675 1.00 59.12 90 ASP A CA 1
ATOM 743 C C . ASP A 1 90 ? 26.283 8.924 13.094 1.00 59.12 90 ASP A C 1
ATOM 745 O O . ASP A 1 90 ? 27.109 8.310 12.426 1.00 59.12 90 ASP A O 1
ATOM 749 N N . ASP A 1 91 ? 26.361 10.248 13.305 1.00 52.72 91 ASP A N 1
ATOM 750 C CA . ASP A 1 91 ? 27.583 10.929 13.778 1.00 52.72 91 ASP A CA 1
ATOM 751 C C . ASP A 1 91 ? 27.373 12.458 13.955 1.00 52.72 91 ASP A C 1
ATOM 753 O O . ASP A 1 91 ? 27.477 13.256 13.025 1.00 52.72 91 ASP A O 1
ATOM 757 N N . GLY A 1 92 ? 27.108 12.866 15.202 1.00 54.34 92 GLY A N 1
ATOM 758 C CA . GLY A 1 92 ? 28.005 13.784 15.924 1.00 54.34 92 GLY A CA 1
ATOM 759 C C . GLY A 1 92 ? 28.047 15.299 15.624 1.00 54.34 92 GLY A C 1
ATOM 760 O O . GLY A 1 92 ? 28.665 15.753 14.672 1.00 54.34 92 GLY A O 1
ATOM 761 N N . GLU A 1 93 ? 27.591 16.048 16.637 1.00 52.66 93 GLU A N 1
ATOM 762 C CA . GLU A 1 93 ? 28.099 17.344 17.144 1.00 52.66 93 GLU A CA 1
ATOM 763 C C . GLU A 1 93 ? 27.553 18.689 16.609 1.00 52.66 93 GLU A C 1
ATOM 765 O O . GLU A 1 93 ? 27.850 19.183 15.525 1.00 52.66 93 GLU A O 1
ATOM 770 N N . SER A 1 94 ? 26.807 19.346 17.508 1.00 58.50 94 SER A N 1
ATOM 771 C CA . SER A 1 94 ? 26.487 20.772 17.518 1.00 58.50 94 SER A CA 1
ATOM 772 C C . SER A 1 94 ? 27.740 21.622 17.770 1.00 58.50 94 SER A C 1
ATOM 774 O O . SER A 1 94 ? 28.240 21.657 18.894 1.00 58.50 94 SER A O 1
ATOM 776 N N . GLU A 1 95 ? 28.192 22.399 16.787 1.00 58.88 95 GLU A N 1
ATOM 777 C CA . GLU A 1 95 ? 29.102 23.522 17.045 1.00 58.88 95 GLU A CA 1
ATOM 778 C C . GLU A 1 95 ? 28.288 24.780 17.403 1.00 58.88 95 GLU A C 1
ATOM 780 O O . GLU A 1 95 ? 27.832 25.528 16.537 1.00 58.88 95 GLU A O 1
ATOM 785 N N . GLU A 1 96 ? 28.081 25.021 18.705 1.00 59.94 96 GLU A N 1
ATOM 786 C CA . GLU A 1 96 ? 27.695 26.348 19.202 1.00 59.94 96 GLU A CA 1
ATOM 787 C C . GLU A 1 96 ? 28.897 27.296 19.083 1.00 59.94 96 GLU A C 1
ATOM 789 O O . GLU A 1 96 ? 29.741 27.397 19.977 1.00 59.94 96 GLU A O 1
ATOM 794 N N . GLU A 1 97 ? 28.976 28.008 17.960 1.00 66.56 97 GLU A N 1
ATOM 795 C CA . GLU A 1 97 ? 29.945 29.083 17.763 1.00 66.56 97 GLU A CA 1
ATOM 796 C C . GLU A 1 97 ? 29.604 30.248 18.715 1.00 66.56 97 GLU A C 1
ATOM 798 O O . GLU A 1 97 ? 28.687 31.039 18.485 1.00 66.56 97 GLU A O 1
ATOM 803 N N . SER A 1 98 ? 30.311 30.339 19.843 1.00 66.88 98 SER A N 1
ATOM 804 C CA . SER A 1 98 ? 30.185 31.470 20.765 1.00 66.88 98 SER A CA 1
ATOM 805 C C . SER A 1 98 ? 30.985 32.654 20.205 1.00 66.88 98 SER A C 1
ATOM 807 O O . SER A 1 98 ? 32.201 32.535 20.046 1.00 66.88 98 SER A O 1
ATOM 809 N N . PRO A 1 99 ? 30.363 33.812 19.898 1.00 66.75 99 PRO A N 1
ATOM 810 C CA . PRO A 1 99 ? 31.105 34.936 19.351 1.00 66.75 99 PRO A CA 1
ATOM 811 C C . PRO A 1 99 ? 31.994 35.557 20.433 1.00 66.75 99 PRO A C 1
ATOM 813 O O . PRO A 1 99 ? 31.517 36.064 21.451 1.00 66.75 99 PRO A O 1
ATOM 816 N N . SER A 1 100 ? 33.301 35.515 20.185 1.00 71.69 100 SER A N 1
ATOM 817 C CA . SER A 1 100 ? 34.336 36.214 20.945 1.00 71.69 100 SER A CA 1
ATOM 818 C C . SER A 1 100 ? 34.035 37.715 21.022 1.00 71.69 100 SER A C 1
ATOM 820 O O . SER A 1 100 ? 33.819 38.365 20.000 1.00 71.69 100 SER A O 1
ATOM 822 N N . ILE A 1 101 ? 34.022 38.255 22.241 1.00 64.44 101 ILE A N 1
ATOM 823 C CA . ILE A 1 101 ? 33.901 39.690 22.529 1.00 64.44 101 ILE A CA 1
ATOM 824 C C . ILE A 1 101 ? 35.287 40.326 22.350 1.00 64.44 101 ILE A C 1
ATOM 826 O O . ILE A 1 101 ? 36.242 39.856 22.972 1.00 64.44 101 ILE A O 1
ATOM 830 N N . ASP A 1 102 ? 35.373 41.370 21.523 1.00 66.19 102 ASP A N 1
ATOM 831 C CA . ASP A 1 102 ? 36.507 42.311 21.447 1.00 66.19 102 ASP A CA 1
ATOM 832 C C . ASP A 1 102 ? 36.247 43.513 22.376 1.00 66.19 102 ASP A C 1
ATOM 834 O O . ASP A 1 102 ? 35.110 44.052 22.331 1.00 66.19 102 ASP A O 1
#

Sequence (102 aa):
MSDSNEMKLVTIENVHFEIPNYINENQIYINSYEDMTQAVLRMIQNKYLFNFDRNLLRSIMEDLTFMYCPGDDINRDRVLSMLDASDDEDDGESEEESPSID

Organism: NCBI:txid1070528

Foldseek 3Di:
DDPPPDAAEDEPVCVLPVLVVQCVVVVQQQQDLVSLVVSVVVSVVVRYHYDDDPVVVSLVSLVVSCVRHVPDPVSVVVNVVVVVVVVPPDDDDDDPPDDDDD